Protein AF-A0A2G2MX41-F1 (afdb_monomer_lite)

Radius of gyration: 26.01 Å; chains: 1; bounding box: 55×24×72 Å

Foldseek 3Di:
DVVVVVVVVVVVVVVVVVVVVVVVVVVVVVQVVQDFDWDWDWDDPPPDPDTDIDIDGPTPYDDDDPDDWDDDPNHTDPDDDDD

Secondary structure (DSSP, 8-state):
-HHHHHHHHHHHHHHHHHHHHHHHHHHHHHHHH----EEEEEEE-TTSS-EEEEEEE-SSSPPP------EETTEE-------

Sequence (83 aa):
MEIEKLASIIVAGCALFVAVYSSYQARKHYRLTVRPALTLSNIFRGESEFYGIQLKNSGPGPALLDSIGIYFVDEPIESTHQG

pLDDT: mean 77.6, std 13.52, range [38.81, 97.81]

Structure (mmCIF, N/CA/C/O backbone):
data_AF-A0A2G2MX41-F1
#
_entry.id   AF-A0A2G2MX41-F1
#
loop_
_atom_site.group_PDB
_atom_site.id
_atom_site.type_symbol
_atom_site.label_atom_id
_atom_site.label_alt_id
_atom_site.label_comp_id
_atom_site.label_asym_id
_atom_site.label_entity_id
_atom_site.label_seq_id
_atom_site.pdbx_PDB_ins_code
_atom_site.Cartn_x
_atom_site.Cartn_y
_atom_site.Cartn_z
_atom_site.occupancy
_atom_site.B_iso_or_equiv
_atom_site.auth_seq_id
_atom_site.auth_comp_id
_atom_site.auth_asym_id
_atom_site.auth_atom_id
_atom_site.pdbx_PDB_model_num
ATOM 1 N N . MET A 1 1 ? 26.266 -8.424 -37.007 1.00 65.94 1 MET A N 1
ATOM 2 C CA . MET A 1 1 ? 26.783 -8.523 -35.628 1.00 65.94 1 MET A CA 1
ATOM 3 C C . MET A 1 1 ? 26.799 -7.201 -34.844 1.00 65.94 1 MET A C 1
ATOM 5 O O . MET A 1 1 ? 26.625 -7.262 -33.636 1.00 65.94 1 MET A O 1
ATOM 9 N N . GLU A 1 2 ? 26.972 -6.008 -35.441 1.00 79.75 2 GLU A N 1
ATOM 10 C CA . GLU A 1 2 ? 26.889 -4.736 -34.673 1.00 79.75 2 GLU A CA 1
ATOM 11 C C . GLU A 1 2 ? 25.454 -4.208 -34.493 1.00 79.75 2 GLU A C 1
ATOM 13 O O . GLU A 1 2 ? 25.077 -3.768 -33.409 1.00 79.75 2 GLU A O 1
ATOM 18 N N . ILE A 1 3 ? 24.619 -4.330 -35.528 1.00 88.94 3 ILE A N 1
ATOM 19 C CA . ILE A 1 3 ? 23.226 -3.848 -35.515 1.00 88.94 3 ILE A CA 1
ATOM 20 C C . ILE A 1 3 ? 22.371 -4.624 -34.496 1.00 88.94 3 ILE A C 1
ATOM 22 O O . ILE A 1 3 ? 21.547 -4.039 -33.801 1.00 88.94 3 ILE A O 1
ATOM 26 N N . GLU A 1 4 ? 22.611 -5.928 -34.343 1.00 90.25 4 GLU A N 1
ATOM 27 C CA . GLU A 1 4 ? 21.912 -6.791 -33.376 1.00 90.25 4 GLU A CA 1
ATOM 28 C C . GLU A 1 4 ? 22.208 -6.384 -31.925 1.00 90.25 4 GLU A C 1
ATOM 30 O O . GLU A 1 4 ? 21.318 -6.407 -31.071 1.00 90.25 4 GLU A O 1
ATOM 35 N N . LYS A 1 5 ? 23.449 -5.956 -31.648 1.00 92.69 5 LYS A N 1
ATOM 36 C CA . LYS A 1 5 ? 23.854 -5.451 -30.329 1.00 92.69 5 LYS A CA 1
ATOM 37 C C . LYS A 1 5 ? 23.163 -4.131 -30.019 1.00 92.69 5 LYS A C 1
ATOM 39 O O . LYS A 1 5 ? 22.612 -3.979 -28.932 1.00 92.69 5 LYS A O 1
ATOM 44 N N . LEU A 1 6 ? 23.141 -3.209 -30.982 1.00 94.75 6 LEU A N 1
ATOM 45 C CA . LEU A 1 6 ? 22.459 -1.926 -30.825 1.00 94.75 6 LEU A CA 1
ATOM 46 C C . LEU A 1 6 ? 20.951 -2.116 -30.608 1.00 94.75 6 LEU A C 1
ATOM 48 O O . LEU A 1 6 ? 20.385 -1.533 -29.686 1.00 94.75 6 LEU A O 1
ATOM 52 N N . ALA A 1 7 ? 20.317 -2.989 -31.393 1.00 94.44 7 ALA A N 1
ATOM 53 C CA . ALA A 1 7 ? 18.907 -3.330 -31.230 1.00 94.44 7 ALA A CA 1
ATOM 54 C C . ALA A 1 7 ? 18.616 -3.918 -29.839 1.00 94.44 7 ALA A C 1
ATOM 56 O O . ALA A 1 7 ? 17.671 -3.495 -29.175 1.00 94.44 7 ALA A O 1
ATOM 57 N N . SER A 1 8 ? 19.461 -4.835 -29.358 1.00 94.62 8 SER A N 1
ATOM 58 C CA . SER A 1 8 ? 19.305 -5.445 -28.031 1.00 94.62 8 SER A CA 1
ATOM 59 C C . SER A 1 8 ? 19.424 -4.421 -26.901 1.00 94.62 8 SER A C 1
ATOM 61 O O . SER A 1 8 ? 18.650 -4.472 -25.948 1.00 94.62 8 SER A O 1
ATOM 63 N N . ILE A 1 9 ? 20.347 -3.460 -27.017 1.00 96.31 9 ILE A N 1
ATOM 64 C CA . ILE A 1 9 ? 20.518 -2.378 -26.034 1.00 96.31 9 ILE A CA 1
ATOM 65 C C . ILE A 1 9 ? 19.277 -1.482 -25.988 1.00 96.31 9 ILE A C 1
ATOM 67 O O . ILE A 1 9 ? 18.797 -1.153 -24.903 1.00 96.31 9 ILE A O 1
ATOM 71 N N . ILE A 1 10 ? 18.734 -1.120 -27.152 1.00 96.38 10 ILE A N 1
ATOM 72 C CA . ILE A 1 10 ? 17.528 -0.289 -27.244 1.00 96.38 10 ILE A CA 1
ATOM 73 C C . ILE A 1 10 ? 16.337 -1.017 -26.613 1.00 96.38 10 ILE A C 1
ATOM 75 O O . ILE A 1 10 ? 15.647 -0.453 -25.763 1.00 96.38 10 ILE A O 1
ATOM 79 N N . VAL A 1 11 ? 16.131 -2.288 -26.966 1.00 96.56 11 VAL A N 1
ATOM 80 C CA . VAL A 1 11 ? 15.038 -3.102 -26.416 1.00 96.56 11 VAL A CA 1
ATOM 81 C C . VAL A 1 11 ? 15.184 -3.274 -24.904 1.00 96.56 11 VAL A C 1
ATOM 83 O O . VAL A 1 11 ? 14.208 -3.092 -24.176 1.00 96.56 11 VAL A O 1
ATOM 86 N N . ALA A 1 12 ? 16.392 -3.558 -24.410 1.00 96.50 12 ALA A N 1
ATOM 87 C CA . ALA A 1 12 ? 16.655 -3.681 -22.979 1.00 96.50 12 ALA A CA 1
ATOM 88 C C . ALA A 1 12 ? 16.390 -2.365 -22.227 1.00 96.50 12 ALA A C 1
ATOM 90 O O . ALA A 1 12 ? 15.788 -2.383 -21.153 1.00 96.50 12 ALA A O 1
ATOM 91 N N . GLY A 1 13 ? 16.774 -1.223 -22.804 1.00 97.81 13 GLY A N 1
ATOM 92 C CA . GLY A 1 13 ? 16.495 0.098 -22.238 1.00 97.81 13 GLY A CA 1
ATOM 93 C C . GLY A 1 13 ? 14.996 0.395 -22.154 1.00 97.81 13 GLY A C 1
ATOM 94 O O . GLY A 1 13 ? 14.502 0.800 -21.100 1.00 97.81 13 GLY A O 1
ATOM 95 N N . CYS A 1 14 ? 14.249 0.129 -23.229 1.00 96.69 14 CYS A N 1
ATOM 96 C CA . CYS A 1 14 ? 12.793 0.275 -23.238 1.00 96.69 14 CYS A CA 1
ATOM 97 C C . CYS A 1 14 ? 12.119 -0.656 -22.220 1.00 96.69 14 CYS A C 1
ATOM 99 O O . CYS A 1 14 ? 11.234 -0.220 -21.483 1.00 96.69 14 CYS A O 1
ATOM 101 N N . ALA A 1 15 ? 12.560 -1.912 -22.131 1.00 96.62 15 ALA A N 1
ATOM 102 C CA . ALA A 1 15 ? 12.037 -2.873 -21.164 1.00 96.62 15 ALA A CA 1
ATOM 103 C C . ALA A 1 15 ? 12.291 -2.421 -19.717 1.00 96.6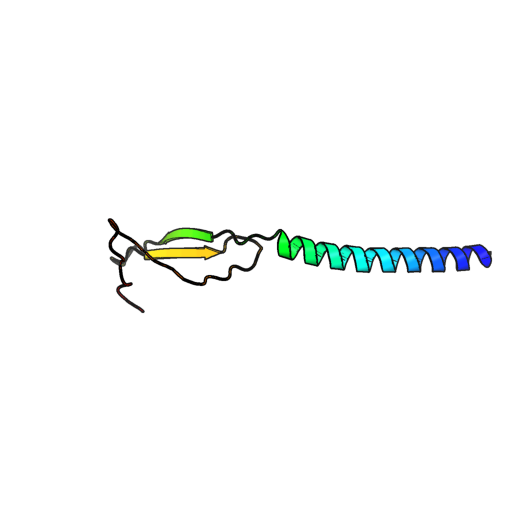2 15 ALA A C 1
ATOM 105 O O . ALA A 1 15 ? 11.382 -2.476 -18.887 1.00 96.62 15 ALA A O 1
ATOM 106 N N . LEU A 1 16 ? 13.490 -1.908 -19.425 1.00 97.00 16 LEU A N 1
AT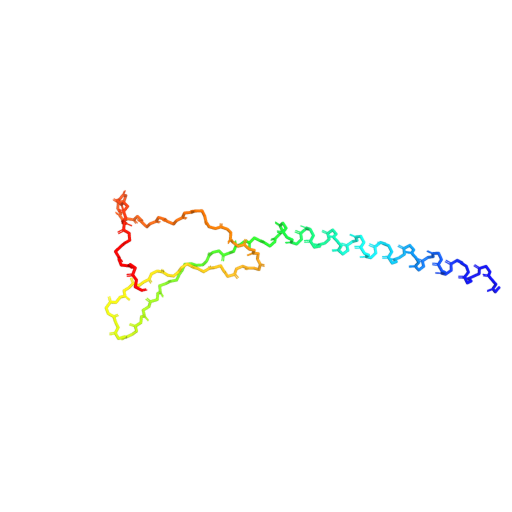OM 107 C CA . LEU A 1 16 ? 13.834 -1.370 -18.110 1.00 97.00 16 LEU A CA 1
ATOM 108 C C . LEU A 1 16 ? 12.960 -0.163 -17.752 1.00 97.00 16 LEU A C 1
ATOM 110 O O . LEU A 1 16 ? 12.424 -0.096 -16.645 1.00 97.00 16 LEU A O 1
ATOM 114 N N . PHE A 1 17 ? 12.770 0.764 -18.692 1.00 97.56 17 PHE A N 1
ATOM 115 C CA . PHE A 1 17 ? 11.905 1.924 -18.493 1.00 97.56 17 PHE A CA 1
ATOM 116 C C . PHE A 1 17 ? 10.465 1.508 -18.168 1.00 97.56 17 PHE A C 1
ATOM 118 O O . PHE A 1 17 ? 9.891 1.967 -17.176 1.00 97.56 17 PHE A O 1
ATOM 125 N N . VAL A 1 18 ? 9.899 0.592 -18.958 1.00 97.00 18 VAL A N 1
ATOM 126 C CA . VAL A 1 18 ? 8.543 0.071 -18.740 1.00 97.00 18 VAL A CA 1
ATOM 127 C C . VAL A 1 18 ? 8.432 -0.631 -17.388 1.00 97.00 18 VAL A C 1
ATOM 129 O O . VAL A 1 18 ? 7.445 -0.419 -16.686 1.00 97.00 18 VAL A O 1
ATOM 132 N N . ALA A 1 19 ? 9.435 -1.413 -16.982 1.00 96.56 19 ALA A N 1
ATOM 133 C CA . ALA A 1 19 ? 9.442 -2.098 -15.690 1.00 96.56 19 ALA A CA 1
ATOM 134 C C . ALA A 1 19 ? 9.470 -1.120 -14.501 1.00 96.56 19 ALA A C 1
ATOM 136 O O . ALA A 1 19 ? 8.745 -1.305 -13.520 1.00 96.56 19 ALA A O 1
ATOM 137 N N . VAL A 1 20 ? 10.269 -0.052 -14.582 1.00 96.50 20 VAL A N 1
ATOM 138 C CA . VAL A 1 20 ? 10.320 0.982 -13.535 1.00 96.50 20 VAL A CA 1
ATOM 139 C C . VAL A 1 20 ? 8.991 1.732 -13.458 1.00 96.50 20 VAL A C 1
ATOM 141 O O . VAL A 1 20 ? 8.445 1.912 -12.365 1.00 96.50 20 VAL A O 1
ATOM 144 N N . TYR A 1 21 ? 8.435 2.123 -14.605 1.00 96.25 21 TYR A N 1
ATOM 145 C CA . TYR A 1 21 ? 7.159 2.829 -14.663 1.00 96.25 21 TYR A CA 1
ATOM 146 C C . TYR A 1 21 ? 5.993 1.966 -14.159 1.00 96.25 21 TYR A C 1
ATOM 148 O O . TYR A 1 21 ? 5.191 2.427 -13.342 1.00 96.25 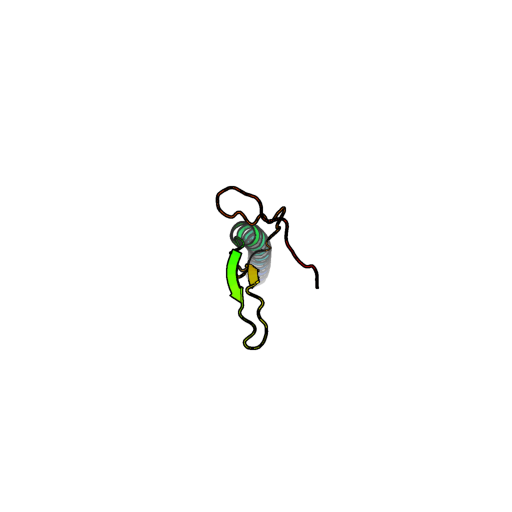21 TYR A O 1
ATOM 156 N N . SER A 1 22 ? 5.917 0.699 -14.576 1.00 92.19 22 SER A N 1
ATOM 157 C CA . SER A 1 22 ? 4.868 -0.220 -14.129 1.00 92.19 22 SER A CA 1
ATOM 158 C C . SER A 1 22 ? 4.974 -0.513 -12.632 1.00 92.19 22 SER A C 1
ATOM 160 O O . SER A 1 22 ? 3.956 -0.507 -11.945 1.00 92.19 22 SER A O 1
ATOM 162 N N . SER A 1 23 ? 6.188 -0.657 -12.090 1.00 90.75 23 SER A N 1
ATOM 163 C CA . SER A 1 23 ? 6.426 -0.817 -10.650 1.00 90.75 23 SER A CA 1
ATOM 164 C C . SER A 1 23 ? 5.999 0.418 -9.849 1.00 90.75 23 SER A C 1
ATOM 166 O O . SER A 1 23 ? 5.338 0.292 -8.814 1.00 90.75 23 SER A O 1
ATOM 168 N N . TYR A 1 24 ? 6.296 1.626 -10.341 1.00 89.69 24 TYR A N 1
ATOM 169 C CA . TYR A 1 24 ? 5.835 2.871 -9.719 1.00 89.69 24 TYR A CA 1
ATOM 170 C C . TYR A 1 24 ? 4.302 2.959 -9.684 1.00 89.69 24 TYR A C 1
ATOM 172 O O . TYR A 1 24 ? 3.711 3.222 -8.631 1.00 89.69 24 TYR A O 1
ATOM 180 N N . GLN A 1 25 ? 3.647 2.676 -10.811 1.00 88.56 25 GLN A N 1
ATOM 181 C CA . GLN A 1 25 ? 2.188 2.692 -10.906 1.00 88.56 25 GLN A CA 1
ATOM 182 C C . GLN A 1 25 ? 1.550 1.589 -10.056 1.00 88.56 25 GLN A C 1
ATOM 184 O O . GLN A 1 25 ? 0.573 1.859 -9.361 1.00 88.56 25 GLN A O 1
ATOM 189 N N . ALA A 1 26 ? 2.131 0.388 -10.019 1.00 84.19 26 ALA A N 1
ATOM 190 C CA . ALA A 1 26 ? 1.684 -0.702 -9.156 1.00 84.19 26 ALA A CA 1
ATOM 191 C C . ALA A 1 26 ? 1.754 -0.307 -7.678 1.00 84.19 26 ALA A C 1
ATOM 193 O O . ALA A 1 26 ? 0.789 -0.511 -6.951 1.00 84.19 26 ALA A O 1
ATOM 194 N N . ARG A 1 27 ? 2.828 0.355 -7.228 1.00 80.81 27 ARG A N 1
ATOM 195 C CA . ARG A 1 27 ? 2.918 0.878 -5.851 1.00 80.81 27 ARG A CA 1
ATOM 196 C C . ARG A 1 27 ? 1.855 1.936 -5.559 1.00 80.81 27 ARG A C 1
ATOM 198 O O . ARG A 1 27 ? 1.271 1.931 -4.477 1.00 80.81 27 ARG A O 1
ATOM 205 N N . LYS A 1 28 ? 1.581 2.834 -6.510 1.00 78.00 28 LYS A N 1
ATOM 206 C CA . LYS A 1 28 ? 0.519 3.844 -6.377 1.00 78.00 28 LYS A CA 1
ATOM 207 C C . LYS A 1 28 ? -0.866 3.196 -6.302 1.00 78.00 28 LYS A C 1
ATOM 209 O O . LYS A 1 28 ? -1.663 3.590 -5.454 1.00 78.00 28 LYS A O 1
ATOM 214 N N . HIS A 1 29 ? -1.129 2.194 -7.138 1.00 74.31 29 HIS A N 1
ATOM 215 C CA . HIS A 1 29 ? -2.365 1.418 -7.111 1.00 74.31 29 HIS A CA 1
ATOM 216 C C . HIS A 1 29 ? -2.499 0.615 -5.822 1.00 74.31 29 HIS A C 1
ATOM 218 O O . HIS A 1 29 ? -3.518 0.735 -5.156 1.00 74.31 29 HIS A O 1
ATOM 224 N N . TYR A 1 30 ? -1.462 -0.108 -5.399 1.00 67.56 30 TYR A N 1
ATOM 225 C CA . TYR A 1 30 ? -1.482 -0.842 -4.139 1.00 67.56 30 TYR A CA 1
ATOM 226 C C . TYR A 1 30 ? -1.720 0.079 -2.957 1.00 67.56 30 TYR A C 1
ATOM 228 O O . TYR A 1 30 ? -2.538 -0.271 -2.127 1.00 67.56 30 TYR A O 1
ATOM 236 N N . ARG A 1 31 ? -1.144 1.286 -2.916 1.00 66.75 31 ARG A N 1
ATOM 237 C CA . ARG A 1 31 ? -1.466 2.268 -1.867 1.00 66.75 31 ARG A CA 1
ATOM 238 C C . ARG A 1 31 ? -2.954 2.647 -1.825 1.00 66.75 31 ARG A C 1
ATOM 240 O O . ARG A 1 31 ? -3.472 2.913 -0.750 1.00 66.75 31 ARG A O 1
ATOM 247 N N . LEU A 1 32 ? -3.631 2.686 -2.972 1.00 63.47 32 LEU A N 1
ATOM 248 C CA . LEU A 1 32 ? -5.069 2.971 -3.062 1.00 63.47 32 LEU A CA 1
ATOM 249 C C . LEU A 1 32 ? -5.939 1.723 -2.808 1.00 63.47 32 LEU A C 1
ATOM 251 O O . LEU A 1 32 ? -7.096 1.849 -2.413 1.00 63.47 32 LEU A O 1
ATOM 255 N N . THR A 1 33 ? -5.396 0.525 -3.033 1.00 64.44 33 THR A N 1
ATOM 256 C CA . THR A 1 33 ? -6.092 -0.762 -2.872 1.00 64.44 33 THR A CA 1
ATOM 257 C C . THR A 1 33 ? -5.903 -1.374 -1.482 1.00 64.44 33 THR A C 1
ATOM 259 O O . THR A 1 33 ? -6.776 -2.110 -1.026 1.00 64.44 33 THR A O 1
ATOM 262 N N . VAL A 1 34 ? -4.811 -1.058 -0.778 1.00 64.19 34 VAL A N 1
ATOM 263 C CA . VAL A 1 34 ? -4.595 -1.454 0.618 1.00 64.19 34 VAL A CA 1
ATOM 264 C C . VAL A 1 34 ? -5.521 -0.635 1.509 1.00 64.19 34 VAL A C 1
ATOM 266 O O . VAL A 1 34 ? -5.192 0.436 2.009 1.00 64.19 34 VAL A O 1
ATOM 269 N N . ARG A 1 35 ? -6.746 -1.126 1.657 1.00 64.75 35 ARG A N 1
ATOM 270 C CA . ARG A 1 35 ? -7.720 -0.533 2.564 1.00 64.75 35 ARG A CA 1
ATOM 271 C C . ARG A 1 35 ? -7.347 -0.908 4.000 1.00 64.75 35 ARG A C 1
ATOM 273 O O . ARG A 1 35 ? -6.984 -2.065 4.240 1.00 64.75 35 ARG A O 1
ATOM 280 N N . PRO A 1 36 ? -7.415 0.036 4.950 1.00 69.38 36 PRO A N 1
ATOM 281 C CA . PRO A 1 36 ? -7.322 -0.313 6.357 1.00 69.38 36 PRO A CA 1
ATOM 282 C C . PRO A 1 36 ? -8.458 -1.279 6.708 1.00 69.38 36 PRO A C 1
ATOM 284 O O . PRO A 1 36 ? -9.588 -1.116 6.246 1.00 69.38 36 PRO A O 1
ATOM 287 N N . ALA A 1 37 ? -8.148 -2.294 7.509 1.00 79.12 37 ALA A N 1
ATOM 288 C CA . ALA A 1 37 ? -9.130 -3.250 8.005 1.00 79.12 37 ALA A CA 1
ATOM 289 C C . ALA A 1 37 ? -9.137 -3.147 9.525 1.00 79.12 37 ALA A C 1
ATOM 291 O O . ALA A 1 37 ? -8.302 -3.738 10.208 1.00 79.12 37 ALA A O 1
ATOM 292 N N . LEU A 1 38 ? -10.044 -2.329 10.048 1.00 82.00 38 LEU A N 1
ATOM 293 C CA . LEU A 1 38 ? -10.193 -2.150 11.482 1.00 82.00 38 LEU A CA 1
ATOM 294 C C . LEU A 1 38 ? -10.894 -3.372 12.075 1.00 82.00 38 LEU A C 1
ATOM 296 O O . LEU A 1 38 ? -11.965 -3.773 11.629 1.00 82.00 38 LEU A O 1
ATOM 300 N N . THR A 1 39 ? -10.257 -3.985 13.063 1.00 83.12 39 THR A N 1
ATOM 301 C CA . THR A 1 39 ? -10.788 -5.108 13.830 1.00 83.12 39 THR A CA 1
ATOM 302 C C . THR A 1 39 ? -11.020 -4.640 15.256 1.00 83.12 39 THR A C 1
ATOM 304 O O . THR A 1 39 ? -10.118 -4.070 15.873 1.00 83.12 39 THR A O 1
ATOM 307 N N . LEU A 1 40 ? -12.228 -4.883 15.757 1.00 82.50 40 LEU A N 1
ATOM 308 C CA . LEU A 1 40 ? -12.608 -4.638 17.140 1.00 82.50 40 LEU A CA 1
ATOM 309 C C . LEU A 1 40 ? -12.576 -5.968 17.896 1.00 82.50 40 LEU A C 1
ATOM 311 O O . LEU A 1 40 ? -13.208 -6.933 17.465 1.00 82.50 40 LEU A O 1
ATOM 315 N N . SER A 1 41 ? -11.843 -6.034 19.002 1.00 81.75 41 SER A N 1
ATOM 316 C CA . SER A 1 41 ? -11.742 -7.239 19.828 1.00 81.75 41 SER A CA 1
ATOM 317 C C . SER A 1 41 ? -11.848 -6.905 21.306 1.00 81.75 41 SER A C 1
ATOM 319 O O . SER A 1 41 ? -11.261 -5.927 21.766 1.00 81.75 41 SER A O 1
ATOM 321 N N . ASN A 1 42 ? -12.541 -7.755 22.057 1.00 79.19 42 ASN A N 1
ATOM 322 C CA . ASN A 1 42 ? -12.597 -7.652 23.509 1.00 79.19 42 ASN A CA 1
ATOM 323 C C . ASN A 1 42 ? -11.323 -8.254 24.100 1.00 79.19 42 ASN A C 1
ATOM 325 O O . ASN A 1 42 ? -10.948 -9.379 23.759 1.00 79.19 42 ASN A O 1
ATOM 329 N N . ILE A 1 43 ? -10.663 -7.514 24.981 1.00 75.56 43 ILE A N 1
ATOM 330 C CA . ILE A 1 43 ? -9.506 -7.997 25.734 1.00 75.56 43 ILE A CA 1
ATOM 331 C C . ILE A 1 43 ? -9.906 -8.140 27.196 1.00 75.56 43 ILE A C 1
ATOM 333 O O . ILE A 1 43 ? -10.179 -7.155 27.876 1.00 75.56 43 ILE A O 1
ATOM 337 N N . PHE A 1 44 ? -9.907 -9.387 27.664 1.00 66.12 44 PHE A N 1
ATOM 338 C CA . PHE A 1 44 ? -9.948 -9.727 29.080 1.00 66.12 44 PHE A CA 1
ATOM 339 C C . PHE A 1 44 ? -8.520 -10.008 29.543 1.00 66.12 44 PHE A C 1
ATOM 341 O O . PHE A 1 44 ? -7.894 -10.975 29.102 1.00 66.12 44 PHE A O 1
ATOM 348 N N . ARG A 1 45 ? -7.987 -9.178 30.440 1.00 62.72 45 ARG A N 1
ATOM 349 C CA . ARG A 1 45 ? -6.801 -9.555 31.216 1.00 62.72 45 ARG A CA 1
ATOM 350 C C . ARG A 1 45 ? -7.292 -10.393 32.391 1.00 62.72 45 ARG A C 1
ATOM 352 O O . ARG A 1 45 ? -7.921 -9.855 33.288 1.00 62.72 45 ARG A O 1
ATOM 359 N N . GLY A 1 46 ? -7.021 -11.699 32.356 1.00 61.72 46 GLY A N 1
ATOM 360 C CA . GLY A 1 46 ? -7.609 -12.732 33.225 1.00 61.72 46 GLY A CA 1
ATOM 361 C C . GLY A 1 46 ? -7.468 -12.583 34.750 1.00 61.72 46 GLY A C 1
ATOM 362 O O . GLY A 1 46 ? -7.996 -13.429 35.457 1.00 61.72 46 GLY A O 1
ATOM 363 N N . GLU A 1 47 ? -6.812 -11.536 35.259 1.00 59.28 47 GLU A N 1
ATOM 364 C CA . GLU A 1 47 ? -6.742 -11.206 36.697 1.00 59.28 47 GLU A CA 1
ATOM 365 C C . GLU A 1 47 ? -7.273 -9.806 37.042 1.00 59.28 47 GLU A C 1
ATOM 367 O O . GLU A 1 47 ? -7.322 -9.432 38.210 1.00 59.28 47 GLU A O 1
ATOM 372 N N . SER A 1 48 ? -7.680 -9.013 36.052 1.00 57.09 48 SER A N 1
ATOM 373 C CA . SER A 1 48 ? -8.182 -7.661 36.276 1.00 57.09 48 SER A CA 1
ATOM 374 C C . SER A 1 48 ? -9.659 -7.567 35.909 1.00 57.09 48 SER A C 1
ATOM 376 O O . SER A 1 48 ? -10.042 -8.033 34.839 1.00 57.09 48 SER A O 1
ATOM 378 N N . GLU A 1 49 ? -10.463 -6.890 36.731 1.00 57.53 49 GLU A N 1
ATOM 379 C CA . GLU A 1 49 ? -11.886 -6.563 36.489 1.00 57.53 49 GLU A CA 1
ATOM 380 C C . GLU A 1 49 ? -12.144 -5.711 35.225 1.00 57.53 49 GLU A C 1
ATOM 382 O O . GLU A 1 49 ? -13.272 -5.309 34.949 1.00 57.53 49 GLU A O 1
ATOM 387 N N . PHE A 1 50 ? -11.114 -5.419 34.430 1.00 56.22 50 PHE A N 1
ATOM 388 C CA . PHE A 1 50 ? -11.208 -4.536 33.279 1.00 56.22 50 PHE A CA 1
ATOM 389 C C . PHE A 1 50 ? -11.670 -5.285 32.026 1.00 56.22 50 PHE A C 1
ATOM 391 O O . PHE A 1 50 ? -10.943 -6.097 31.446 1.00 56.22 50 PHE A O 1
ATOM 398 N N . TYR A 1 51 ? -12.876 -4.942 31.577 1.00 65.94 51 TYR A N 1
ATOM 399 C CA . TYR A 1 51 ? -13.372 -5.248 30.241 1.00 65.94 51 TYR A CA 1
ATOM 400 C C . TYR A 1 51 ? -12.964 -4.124 29.284 1.00 65.94 51 TYR A C 1
ATOM 402 O O . TYR A 1 51 ? -13.516 -3.026 29.331 1.00 65.94 51 TYR A O 1
ATOM 410 N N . GLY A 1 52 ? -11.962 -4.382 28.441 1.00 70.25 52 GLY A N 1
ATOM 411 C CA . GLY A 1 52 ? -11.459 -3.414 27.469 1.00 70.25 52 GLY A CA 1
ATOM 412 C C . GLY A 1 52 ? -11.871 -3.750 26.038 1.00 70.25 52 GLY A C 1
ATOM 413 O O . GLY A 1 52 ? -11.919 -4.919 25.647 1.00 70.25 52 GLY A O 1
ATOM 414 N N . ILE A 1 53 ? -12.093 -2.714 25.231 1.00 75.69 53 ILE A N 1
ATOM 415 C CA . ILE A 1 53 ? -12.282 -2.835 23.783 1.00 75.69 53 ILE A CA 1
ATOM 416 C C . ILE A 1 53 ? -10.979 -2.414 23.097 1.00 75.69 53 ILE A C 1
ATOM 418 O O . ILE A 1 53 ? -10.511 -1.290 23.264 1.00 75.69 53 ILE A O 1
ATOM 422 N N . GLN A 1 54 ? -10.385 -3.309 22.311 1.00 80.81 54 GLN A N 1
ATOM 423 C CA . GLN A 1 54 ? -9.211 -3.022 21.491 1.00 80.81 54 GLN A CA 1
ATOM 424 C C . GLN A 1 54 ? -9.631 -2.805 20.039 1.00 80.81 54 GLN A C 1
ATOM 426 O O . GLN A 1 54 ? -10.228 -3.685 19.420 1.00 80.81 54 GLN A O 1
ATOM 431 N N . LEU A 1 55 ? -9.259 -1.653 19.481 1.00 79.88 55 LEU A N 1
ATOM 432 C CA . LEU A 1 55 ? -9.344 -1.373 18.052 1.00 79.88 55 LEU A CA 1
ATOM 433 C C . LEU A 1 55 ? -7.951 -1.511 17.431 1.00 79.88 55 LEU A C 1
ATOM 435 O O . LEU A 1 55 ? -7.007 -0.842 17.854 1.00 79.88 55 LEU A O 1
ATOM 439 N N . LYS A 1 56 ? -7.810 -2.367 16.418 1.00 82.62 56 LYS A N 1
ATOM 440 C CA . LYS A 1 56 ? -6.536 -2.604 15.729 1.00 82.62 56 LYS A CA 1
ATOM 441 C C . LYS A 1 56 ? -6.714 -2.539 14.218 1.00 82.62 56 LYS A C 1
ATOM 443 O O . LYS A 1 56 ? -7.673 -3.081 13.679 1.00 82.62 56 LYS A O 1
ATOM 448 N N . ASN A 1 57 ? -5.759 -1.929 13.518 1.00 83.25 57 ASN A N 1
ATOM 449 C CA . ASN A 1 57 ? -5.662 -2.076 12.070 1.00 83.25 57 ASN A CA 1
ATOM 450 C C . ASN A 1 57 ? -4.985 -3.411 11.731 1.00 83.25 57 ASN A C 1
ATOM 452 O O . ASN A 1 57 ? -3.779 -3.572 11.917 1.00 83.25 57 ASN A O 1
ATOM 456 N N . SER A 1 58 ? -5.778 -4.359 11.247 1.00 80.94 58 SER A N 1
ATOM 457 C CA . SER A 1 58 ? -5.335 -5.676 10.776 1.00 80.94 58 SER A CA 1
ATOM 458 C C . SER A 1 58 ? -5.115 -5.707 9.259 1.00 80.94 58 SER A C 1
ATOM 460 O O . SER A 1 58 ? -4.783 -6.752 8.703 1.00 80.94 58 SER A O 1
ATOM 462 N N . GLY A 1 59 ? -5.336 -4.579 8.575 1.00 72.62 59 GLY A N 1
ATOM 463 C CA . GLY A 1 59 ? -5.178 -4.454 7.131 1.00 72.62 59 GLY A CA 1
ATOM 464 C C . GLY A 1 59 ? -3.751 -4.072 6.719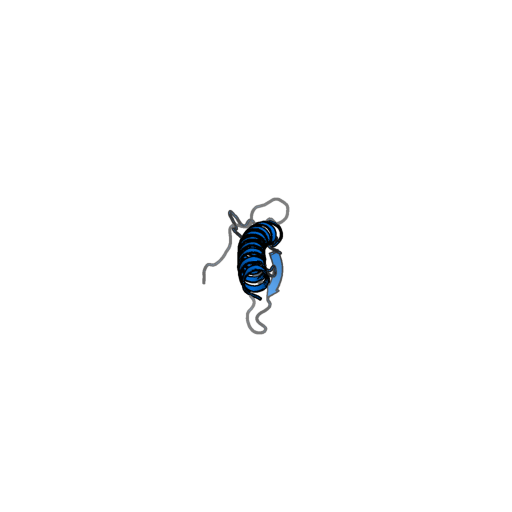 1.00 72.62 59 GLY A C 1
ATOM 465 O O . GLY A 1 59 ? -3.018 -3.467 7.499 1.00 72.62 59 GLY A O 1
ATOM 466 N N . PRO A 1 60 ? -3.352 -4.370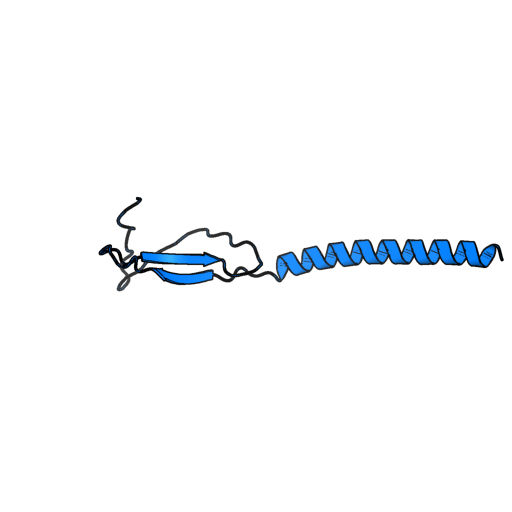 5.469 1.00 70.44 60 PRO A N 1
ATOM 467 C CA . PRO A 1 60 ? -2.026 -4.034 4.940 1.00 70.44 60 PRO A CA 1
ATOM 468 C C . PRO A 1 60 ? -1.849 -2.535 4.649 1.00 70.44 60 PRO A C 1
ATOM 470 O O . PRO A 1 60 ? -0.744 -2.091 4.341 1.00 70.44 60 PRO A O 1
ATOM 473 N N . GLY A 1 61 ? -2.937 -1.762 4.685 1.00 70.06 61 GLY A N 1
ATOM 474 C CA . GLY A 1 61 ? -2.932 -0.329 4.421 1.00 70.06 61 GLY A CA 1
ATOM 475 C C . GLY A 1 61 ? -2.879 0.507 5.689 1.00 70.06 61 GLY A C 1
ATOM 476 O O . GLY A 1 61 ? -3.350 0.049 6.728 1.00 70.06 61 GLY A O 1
ATOM 477 N N . PRO A 1 62 ? -2.343 1.736 5.630 1.00 73.44 62 PRO A N 1
ATOM 478 C CA . PRO A 1 62 ? -2.352 2.637 6.774 1.00 73.44 62 PRO A CA 1
ATOM 479 C C . PRO A 1 62 ? -3.794 3.004 7.150 1.00 73.44 62 PRO A C 1
ATOM 481 O O . PRO A 1 62 ? -4.599 3.354 6.289 1.00 73.44 62 PRO A O 1
ATOM 484 N N . ALA A 1 63 ? -4.112 2.938 8.443 1.00 78.06 63 ALA A N 1
ATOM 485 C CA . ALA A 1 63 ? -5.360 3.453 8.992 1.00 78.06 63 ALA A CA 1
ATOM 486 C C . ALA A 1 63 ? -5.086 4.823 9.615 1.00 78.06 63 ALA A C 1
ATOM 488 O O . ALA A 1 63 ? -4.305 4.914 10.561 1.00 78.06 63 ALA A O 1
ATOM 489 N N . LEU A 1 64 ? -5.719 5.870 9.086 1.00 76.19 64 LEU A N 1
ATOM 490 C CA . LEU A 1 64 ? -5.858 7.142 9.789 1.00 76.19 64 LEU A CA 1
ATOM 491 C C . LEU A 1 64 ? -7.192 7.106 10.532 1.00 76.19 64 LEU A C 1
ATOM 493 O O . LEU A 1 64 ? -8.226 6.856 9.913 1.00 76.19 64 LEU A O 1
ATOM 497 N N . LEU A 1 65 ? -7.158 7.327 11.840 1.00 75.31 65 LEU A N 1
ATOM 498 C CA . LEU A 1 65 ? -8.341 7.347 12.688 1.00 75.31 65 LEU A CA 1
ATOM 499 C C . LEU A 1 65 ? -8.543 8.775 13.186 1.00 75.31 65 LEU A C 1
ATOM 501 O O . LEU A 1 65 ? -7.657 9.315 13.839 1.00 75.31 65 LEU A O 1
ATOM 505 N N . ASP A 1 66 ? -9.672 9.377 12.825 1.00 76.06 66 ASP A N 1
ATOM 506 C CA . ASP A 1 66 ? -9.977 10.775 13.153 1.00 76.06 66 ASP A CA 1
ATOM 507 C C . ASP A 1 66 ? -10.656 10.892 14.528 1.00 76.06 66 ASP A C 1
ATOM 509 O O . ASP A 1 66 ? -10.297 11.730 15.350 1.00 76.06 66 ASP A O 1
ATOM 513 N N . SER A 1 67 ? -11.588 9.982 14.834 1.00 72.56 67 SER A N 1
ATOM 514 C CA . SER A 1 67 ? -12.266 9.912 16.130 1.00 72.56 67 SER A CA 1
ATOM 515 C C . SER A 1 67 ? -12.707 8.485 16.479 1.00 72.56 67 SER A C 1
ATOM 517 O O . SER A 1 67 ? -12.896 7.635 15.605 1.00 72.56 67 SER A O 1
ATOM 519 N N . ILE A 1 68 ? -12.855 8.216 17.779 1.00 75.88 68 ILE A N 1
ATOM 520 C CA . ILE A 1 68 ? -13.463 6.997 18.329 1.00 75.88 68 ILE A CA 1
ATOM 521 C C . ILE A 1 68 ? -14.559 7.443 19.296 1.00 75.88 68 ILE A C 1
ATOM 523 O O . ILE A 1 68 ? -14.286 8.231 20.197 1.00 75.88 68 ILE A O 1
ATOM 527 N N . GLY A 1 69 ? -15.774 6.922 19.127 1.00 74.56 69 GLY A N 1
ATOM 528 C CA . GLY A 1 69 ? -16.879 7.101 20.067 1.00 74.56 69 GLY A CA 1
ATOM 529 C C . GLY A 1 69 ? -17.445 5.746 20.475 1.00 74.56 69 GLY A C 1
ATOM 530 O O . GLY A 1 69 ? -17.655 4.882 19.622 1.00 74.56 69 GLY A O 1
ATOM 531 N N . ILE A 1 70 ? -17.668 5.553 21.773 1.00 74.62 70 ILE A N 1
ATOM 532 C CA . ILE A 1 70 ? -18.362 4.383 22.314 1.00 74.62 70 ILE A CA 1
ATOM 533 C C . ILE A 1 70 ? -19.731 4.871 22.777 1.00 74.62 70 ILE A C 1
ATOM 535 O O . ILE A 1 70 ? -19.812 5.809 23.563 1.00 74.62 70 ILE A O 1
ATOM 539 N N . TYR A 1 71 ? -20.796 4.248 22.279 1.00 76.56 71 TYR A N 1
ATOM 540 C CA . TYR A 1 71 ? -22.173 4.611 22.607 1.00 76.56 71 TYR A CA 1
ATOM 541 C C . TYR A 1 71 ? -22.870 3.423 23.255 1.00 76.56 71 TYR A C 1
ATOM 543 O O . TYR A 1 71 ? -22.761 2.295 22.763 1.00 76.56 71 TYR A O 1
ATOM 551 N N . PHE A 1 72 ? -23.601 3.677 24.334 1.00 77.81 72 PHE A N 1
ATOM 552 C CA . PHE A 1 72 ? -24.469 2.691 24.962 1.00 77.81 72 PHE A CA 1
ATOM 553 C C . PHE A 1 72 ? -25.860 3.291 25.106 1.00 77.81 72 PHE A C 1
ATOM 555 O O . PHE A 1 72 ? -26.035 4.274 25.812 1.00 77.81 72 PHE A O 1
ATOM 562 N N . VAL A 1 73 ? -26.841 2.703 24.414 1.00 82.88 73 VAL A N 1
ATOM 563 C CA . VAL A 1 73 ? -28.236 3.186 24.413 1.00 82.88 73 VAL A CA 1
ATOM 564 C C . VAL A 1 73 ? -28.306 4.681 24.053 1.00 82.88 73 VAL A C 1
ATOM 566 O O . VAL A 1 73 ? -28.885 5.485 24.769 1.00 82.88 73 VAL A O 1
ATOM 569 N N . ASP A 1 74 ? -27.647 5.054 22.952 1.00 75.25 74 ASP A N 1
ATOM 570 C CA . ASP A 1 74 ? -27.560 6.424 22.416 1.00 75.25 74 ASP A CA 1
ATOM 571 C C . ASP A 1 74 ? -26.879 7.473 23.316 1.00 75.25 74 ASP A C 1
ATOM 573 O O . ASP A 1 74 ? -26.673 8.610 22.884 1.00 75.25 74 ASP A O 1
ATOM 577 N N . GLU A 1 75 ? -26.423 7.098 24.512 1.00 77.06 75 GLU A N 1
ATOM 578 C CA . GLU A 1 75 ? -25.593 7.955 25.352 1.00 77.06 75 GLU A CA 1
ATOM 579 C C . GLU A 1 75 ? -24.101 7.729 25.044 1.00 77.06 75 GLU A C 1
ATOM 581 O O . GLU A 1 75 ? -23.631 6.580 25.016 1.00 77.06 75 GLU A O 1
ATOM 586 N N . PRO A 1 76 ? -23.330 8.802 24.769 1.00 70.75 76 PRO A N 1
ATOM 587 C CA . PRO A 1 76 ? -21.893 8.692 24.583 1.00 70.75 76 PRO A CA 1
ATOM 588 C C . PRO A 1 76 ? -21.238 8.339 25.917 1.00 70.75 76 PRO A C 1
ATOM 590 O O . PRO A 1 76 ? -21.378 9.050 26.910 1.00 70.75 76 PRO A O 1
ATOM 593 N N . ILE A 1 77 ? -20.474 7.253 25.927 1.00 72.69 77 ILE A N 1
ATOM 594 C CA . ILE A 1 77 ? -19.617 6.913 27.055 1.00 72.69 77 ILE A CA 1
ATOM 595 C C . ILE A 1 77 ? -18.326 7.719 26.884 1.00 72.69 77 ILE A C 1
ATOM 597 O O . ILE A 1 77 ? -17.455 7.361 26.087 1.00 72.69 77 ILE A O 1
ATOM 601 N N . GLU A 1 78 ? -18.194 8.820 27.625 1.00 66.62 78 GLU A N 1
ATOM 602 C CA . GLU A 1 78 ? -16.904 9.489 27.792 1.00 66.62 78 GLU A CA 1
ATOM 603 C C . GLU A 1 78 ? -15.964 8.533 28.536 1.00 66.62 78 GLU A C 1
ATOM 605 O O . GLU A 1 78 ? -16.220 8.116 29.666 1.00 66.62 78 GLU A O 1
ATOM 610 N N . SER A 1 79 ? -14.904 8.106 27.849 1.00 57.59 79 SER A N 1
ATOM 611 C CA . SER A 1 79 ? -13.980 7.071 28.311 1.00 57.59 79 SER A CA 1
ATOM 612 C C . SER A 1 79 ? -13.519 7.302 29.753 1.00 57.59 79 SER A C 1
ATOM 614 O O . SER A 1 79 ? -12.755 8.221 30.044 1.00 57.59 79 SER A O 1
ATOM 616 N N . THR A 1 80 ? -13.923 6.399 30.645 1.00 60.12 80 THR A N 1
ATOM 617 C CA . THR A 1 80 ? -13.364 6.268 31.990 1.00 60.12 80 THR A CA 1
ATOM 618 C C . THR A 1 80 ? -12.013 5.550 31.896 1.00 60.12 80 THR A C 1
ATOM 620 O O . THR A 1 80 ? -11.930 4.430 31.402 1.00 60.12 80 THR A O 1
ATOM 623 N N . HIS A 1 81 ? -10.979 6.233 32.394 1.00 49.72 81 HIS A N 1
ATOM 624 C CA . HIS A 1 81 ? -9.584 5.824 32.615 1.00 49.72 81 HIS A CA 1
ATOM 625 C C . HIS A 1 81 ? -8.594 5.781 31.431 1.00 49.72 81 HIS A C 1
ATOM 627 O O . HIS A 1 81 ? -8.482 4.808 30.693 1.00 49.72 81 HIS A O 1
ATOM 633 N N . GLN A 1 82 ? -7.763 6.835 31.369 1.00 43.72 82 GLN A N 1
ATOM 634 C CA . GLN A 1 82 ? -6.364 6.768 30.931 1.00 43.72 82 GLN A CA 1
ATOM 635 C C . GLN A 1 82 ? -5.537 6.080 32.028 1.00 43.72 82 GLN A C 1
ATOM 637 O O . GLN A 1 82 ? -5.593 6.500 33.188 1.00 43.72 82 GLN A O 1
ATOM 642 N N . GLY A 1 83 ? -4.781 5.048 31.664 1.00 38.81 83 GLY A N 1
ATOM 643 C CA . GLY A 1 83 ? -3.796 4.373 32.508 1.00 38.81 83 GLY A CA 1
ATOM 644 C C . GLY A 1 83 ? -2.647 3.867 31.657 1.00 38.81 83 GLY A C 1
ATOM 645 O O . GLY A 1 83 ? -2.943 3.295 30.583 1.00 38.81 83 GLY A O 1
#

=== Feature glossary ===
A reading guide for the features in this record.

Start from the sequence.

  · Sequence gives the chain of amino acids in standard one-letter code (A=alanine, C=cysteine, …, Y=tyrosine), read N→C. It is the only feature that is directly encoded by the gene; all structural features are derived from the folded form of this sequence.

Fold it, and you get atomic coordinates and the backbone conformation that goes with them.

  · The mmCIF table is the protein's shape written out atom by atom. For each backbone N, Cα, C, and carbonyl O, it records an (x, y, z) coordinate triple in Å plus the residue type, chain letter, and residue number.

  · Backbone dihedral angles. Every residue except chain termini has a φ (preceding-C → N → Cα → C) and a ψ (N → Cα → C → next-N). They are reported in degrees following the IUPAC sign convention. Secondary structure is essentially a statement about which (φ, ψ) basin each residue occupies.

  · DSSP 8-state secondary structure assigns each residue one of H (α-helix), G (3₁₀-helix), I (π-helix), E (extended β-strand), B (isolated β-bridge), T (hydrogen-bonded turn), S (bend), or '-' (coil). The assignment is computed from backbone hydrogen-bond geometry via the Kabsch–Sander algorithm.

  · P-SEA three-state annotation labels each residue as helix, strand, or coil based purely on the geometry of the Cα trace. It serves as a fallback when the full backbone (and thus DSSP) is unavailable.

Summarize the fold with a handful of shape descriptors and a per-residue structural alphabet.

  · Radius of gyration (Rg) is the root-mean-square distance of Cα atoms from their centroid — a single number for overall size and compactness. A globular domain of N residues has Rg ≈ 2.2·N^0.38 Å; an extended or disordered chain has a much larger Rg. The Cα contact count is the number of residue pairs whose Cα atoms are within 8 Å and are more than four positions apart in sequence — a standard proxy for tertiary packing density. The bounding box is the smallest axis-aligned box enclosing all Cα atoms.

  · Foldseek's 3Di representation compresses backbone geometry into a per-residue letter drawn from a learned twenty-state alphabet. It captures the tertiary interaction pattern around each residue — which residues are packed against it in space, regardless of where they are in sequence.

  · Accessible surface area quantifies burial. A residue with SASA near zero is packed into the hydrophobic core; one with SASA >100 Å² sits on the surface. Computed here via the Shrake–Rupley numerical algorithm with a 1.4 Å probe.

Ask how reliable the model is.

  · For AlphaFold models, the B-factor field carries pLDDT — the model's own estimate of local accuracy on a 0–100 scale. Regions with pLDDT<50 should be treated as essentially unmodeled; they often correspond to intrinsically disordered segments.

  · For experimental (PDB) structures, the B-factor (temperature factor) quantifies the positional spread of each atom in the crystal — a combination of thermal vibration and static disorder — in units of Å². High B-factors mark flexible loops or poorly resolved regions; low B-factors mark the rigid, well-ordered core.

  · PAE(i, j) answers: if I align the predicted and true structures on residue i, how far off (in Å) do I expect residue j to be? A block-diagonal PAE matrix with low values on the blocks and high values off-diagonal is the signature of a multi-domain protein with confidently predicted domains but uncertain inter-domain orientation.

Place it in context: what it resembles, what it is annotated as, and how it looks.

  · Structural nearest neighbors (via Foldseek easy-search vs the PDB). Repor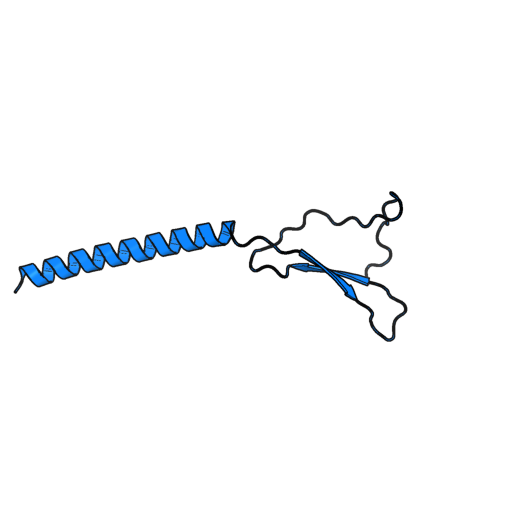ted per hit: target PDB id, E-value, and alignment TM-score. A TM-score above ~0.5 is the conventional threshold for 'same fold'.

  · Functional annotations link the protein to curated databases. InterPro entries identify conserved domains and families by matching the sequence against member-database signatures (Pfam, PROSITE, CDD, …). Gene Ontology (GO) terms describe molecular function, biological process, and cellular component in a controlled vocabulary. CATH places the structure in a hierarchical fold classification (Class/Architecture/Topology/Homologous-superfamily). The organism is the source species.

  · Plot images: a contact map (which residues are close in 3D, as an N×N binary image), a Ramachandran scatter (backbone torsion angles, revealing secondary-structure composition at a glance), and — for AlphaFold structures — a PAE heatmap (pairwise prediction confidence).

  · Structure images are PyMOL renders from six orthogonal camera directions. Cartoon representation draws helices as coils and strands as arrows; sticks shows the backbone as bonds; surface shows the solvent-excluded envelope. Rainbow coloring maps sequence position to hue (blue→red, N→C); chain coloring assigns a distinct color per polypeptide.